Protein AF-A0A497FAP3-F1 (afdb_monomer)

Sequence (120 aa):
MSFATAREILRYAIEELDKALRLNNVFLYRNAADKAFLALVVAINTYIYQKLGTVPQSHSERRRLLREMGREDLRALYSDLMKTLHEEAFYEGIYQPEEVKYAIEKVGKLIDDLERELSK

Structure (mmCIF, N/CA/C/O backbone):
data_AF-A0A497FAP3-F1
#
_entry.id   AF-A0A497FAP3-F1
#
loop_
_atom_site.group_PDB
_atom_site.id
_atom_site.type_symbol
_atom_site.label_atom_id
_atom_site.label_alt_id
_atom_site.label_comp_id
_atom_site.label_asym_id
_atom_site.label_entity_id
_atom_site.label_seq_id
_atom_site.pdbx_PDB_ins_code
_atom_site.Cartn_x
_atom_site.Cartn_y
_atom_site.Cartn_z
_atom_site.occupancy
_atom_site.B_iso_or_equiv
_atom_site.auth_seq_id
_atom_site.auth_comp_id
_atom_site.auth_asym_id
_atom_site.auth_atom_id
_atom_site.pdbx_PDB_model_num
ATOM 1 N N . MET A 1 1 ? -8.773 10.863 3.823 1.00 75.81 1 MET A N 1
ATOM 2 C CA . MET A 1 1 ? -8.201 9.756 3.022 1.00 75.81 1 MET A CA 1
ATOM 3 C C . MET A 1 1 ? -9.117 8.552 3.185 1.00 75.81 1 MET A C 1
ATOM 5 O O . MET A 1 1 ? -9.654 8.402 4.276 1.00 75.81 1 MET A O 1
ATOM 9 N N . SER A 1 2 ? -9.367 7.779 2.124 1.00 95.00 2 SER A N 1
ATOM 10 C CA . SER A 1 2 ? -10.283 6.627 2.144 1.00 95.00 2 SER A CA 1
ATOM 11 C C . SER A 1 2 ? -9.632 5.382 1.536 1.00 95.00 2 SER A C 1
ATOM 13 O O . SER A 1 2 ? -8.670 5.487 0.768 1.00 95.00 2 SER A O 1
ATOM 15 N N . PHE A 1 3 ? -10.189 4.203 1.825 1.00 97.81 3 PHE A N 1
ATOM 16 C CA . PHE A 1 3 ? -9.768 2.957 1.176 1.00 97.81 3 PHE A CA 1
ATOM 17 C C . PHE A 1 3 ? -10.007 2.981 -0.337 1.00 97.81 3 PHE A C 1
ATOM 19 O O . PHE A 1 3 ? -9.188 2.454 -1.083 1.00 97.81 3 PHE A O 1
ATOM 26 N N . ALA A 1 4 ? -11.047 3.676 -0.813 1.00 98.00 4 ALA A N 1
ATOM 27 C CA . ALA A 1 4 ? -11.273 3.885 -2.243 1.00 98.00 4 ALA A CA 1
ATOM 28 C C . ALA A 1 4 ? -10.084 4.596 -2.917 1.00 98.00 4 ALA A C 1
ATOM 30 O O . ALA A 1 4 ? -9.619 4.151 -3.965 1.00 98.00 4 ALA A O 1
ATOM 31 N N . THR A 1 5 ? -9.529 5.635 -2.281 1.00 98.31 5 THR A N 1
ATOM 32 C CA . THR A 1 5 ? -8.315 6.306 -2.773 1.00 98.31 5 THR A CA 1
ATOM 33 C C . THR A 1 5 ? -7.110 5.363 -2.775 1.00 98.31 5 THR A C 1
ATOM 35 O O . THR A 1 5 ? -6.357 5.343 -3.743 1.00 98.31 5 THR A O 1
ATOM 38 N N . ALA A 1 6 ? -6.930 4.547 -1.731 1.00 98.56 6 ALA A N 1
ATOM 39 C CA . ALA A 1 6 ? -5.844 3.564 -1.696 1.00 98.56 6 ALA A CA 1
ATOM 40 C C . ALA A 1 6 ? -5.955 2.539 -2.845 1.00 98.56 6 ALA A C 1
ATOM 42 O O . ALA A 1 6 ? -4.959 2.264 -3.512 1.00 98.56 6 ALA A O 1
ATOM 43 N N . ARG A 1 7 ? -7.164 2.027 -3.129 1.00 98.62 7 ARG A N 1
ATOM 44 C CA . ARG A 1 7 ? -7.423 1.101 -4.250 1.00 98.62 7 ARG A CA 1
ATOM 45 C C . ARG A 1 7 ? -7.128 1.740 -5.602 1.00 98.62 7 ARG A C 1
ATOM 47 O O . ARG A 1 7 ? -6.550 1.094 -6.470 1.00 98.62 7 ARG A O 1
ATOM 54 N N . GLU A 1 8 ? -7.525 2.994 -5.786 1.00 98.62 8 GLU A N 1
ATOM 55 C CA . GLU A 1 8 ? -7.266 3.722 -7.025 1.00 98.62 8 GLU A CA 1
ATOM 56 C C . GLU A 1 8 ? -5.760 3.893 -7.273 1.00 98.62 8 GLU A C 1
ATOM 58 O O . GLU A 1 8 ? -5.278 3.588 -8.364 1.00 98.62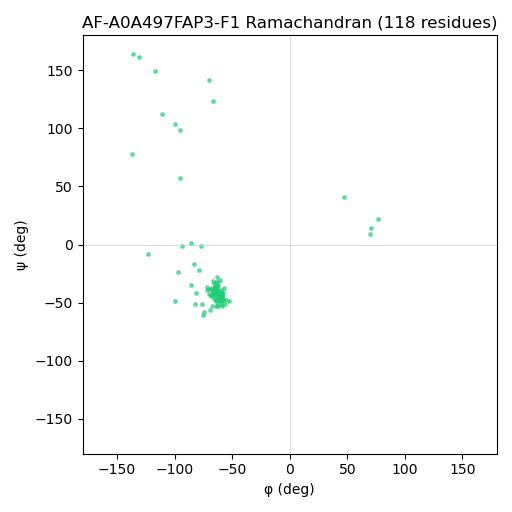 8 GLU A O 1
ATOM 63 N N . ILE A 1 9 ? -5.004 4.295 -6.249 1.00 98.81 9 ILE A N 1
ATOM 64 C CA . ILE A 1 9 ? -3.542 4.413 -6.336 1.00 98.81 9 ILE A CA 1
ATOM 65 C C . ILE A 1 9 ? -2.908 3.050 -6.642 1.00 98.81 9 ILE A C 1
ATOM 67 O O . ILE A 1 9 ? -2.035 2.963 -7.506 1.00 98.81 9 ILE A O 1
ATOM 71 N N . LEU A 1 10 ? -3.367 1.980 -5.983 1.00 98.81 10 LEU A N 1
ATOM 72 C CA . LEU A 1 10 ? -2.866 0.628 -6.228 1.00 98.81 10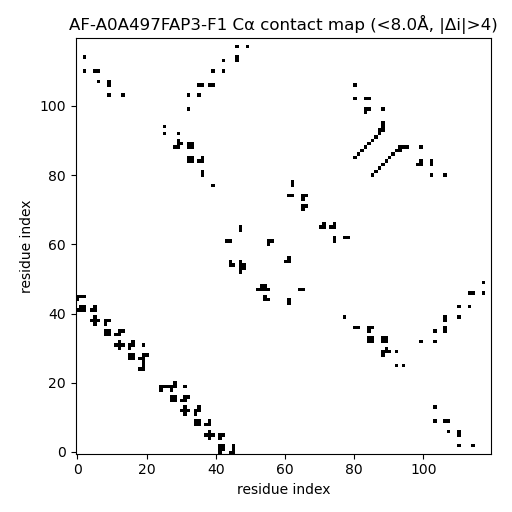 LEU A CA 1
ATOM 73 C C . LEU A 1 10 ? -3.152 0.162 -7.663 1.00 98.81 10 LEU A C 1
ATOM 75 O O . LEU A 1 10 ? -2.282 -0.436 -8.290 1.00 98.81 10 LEU A O 1
ATOM 79 N N . ARG A 1 11 ? -4.333 0.473 -8.214 1.00 98.81 11 ARG A N 1
ATOM 80 C CA . ARG A 1 11 ? -4.666 0.180 -9.616 1.00 98.81 11 ARG A CA 1
ATOM 81 C C . ARG A 1 11 ? -3.673 0.852 -10.565 1.00 98.81 11 ARG A C 1
ATOM 83 O O . ARG A 1 11 ? -3.122 0.180 -11.431 1.00 98.81 11 ARG A O 1
ATOM 90 N N . TYR A 1 12 ? -3.383 2.137 -10.357 1.00 98.75 12 TYR A N 1
ATOM 91 C CA . TYR A 1 12 ? -2.377 2.845 -11.153 1.00 98.75 12 TYR A CA 1
ATOM 92 C C . TYR A 1 12 ? -0.974 2.243 -10.999 1.00 98.75 12 TYR A C 1
ATOM 94 O O . TYR A 1 12 ? -0.222 2.196 -11.969 1.00 98.75 12 TYR A O 1
ATOM 102 N N . ALA A 1 13 ? -0.612 1.764 -9.805 1.00 98.81 13 ALA A N 1
ATOM 103 C CA . ALA A 1 13 ? 0.656 1.070 -9.591 1.00 98.81 13 ALA A CA 1
ATOM 104 C C . ALA A 1 13 ? 0.739 -0.240 -10.394 1.00 98.81 13 ALA A C 1
ATOM 106 O O . ALA A 1 13 ? 1.759 -0.505 -11.024 1.00 98.81 13 ALA A O 1
ATOM 107 N N . ILE A 1 14 ? -0.340 -1.030 -10.424 1.00 98.88 14 ILE A N 1
ATOM 108 C CA . ILE A 1 14 ? -0.420 -2.286 -11.187 1.00 98.88 14 ILE A CA 1
ATOM 109 C C . ILE A 1 14 ? -0.312 -2.023 -12.695 1.00 98.88 14 ILE A C 1
ATOM 111 O O . ILE A 1 14 ? 0.482 -2.669 -13.377 1.00 98.88 14 ILE A O 1
ATOM 115 N N . GLU A 1 15 ? -1.074 -1.056 -13.213 1.00 98.75 15 GLU A N 1
ATOM 116 C CA . GLU A 1 15 ? -1.043 -0.669 -14.631 1.00 98.75 15 GLU A CA 1
ATOM 117 C C . GLU A 1 15 ? 0.349 -0.172 -15.055 1.00 98.75 15 GLU A C 1
ATOM 119 O O . GLU A 1 15 ? 0.851 -0.514 -16.131 1.00 98.75 15 GLU A O 1
ATOM 124 N N . GLU A 1 16 ? 1.003 0.622 -14.203 1.00 98.69 16 GLU A N 1
ATOM 125 C CA . GLU A 1 16 ? 2.345 1.128 -14.475 1.00 98.69 16 GLU A CA 1
ATOM 126 C C . GLU A 1 16 ? 3.411 0.035 -14.378 1.00 98.69 16 GLU A C 1
ATOM 128 O O . GLU A 1 16 ? 4.327 0.027 -15.203 1.00 98.69 16 GLU A O 1
ATOM 133 N N . LEU A 1 17 ? 3.278 -0.915 -13.444 1.00 98.62 17 LEU A N 1
ATOM 134 C CA . LEU A 1 17 ? 4.181 -2.060 -13.352 1.00 98.62 17 LEU A CA 1
ATOM 135 C C . LEU A 1 17 ? 4.089 -2.931 -14.606 1.00 98.62 17 LEU A C 1
ATOM 137 O O . LEU A 1 17 ? 5.122 -3.257 -15.185 1.00 98.62 17 LEU A O 1
ATOM 141 N N . ASP A 1 18 ? 2.882 -3.268 -15.068 1.00 98.69 18 ASP A N 1
ATOM 142 C CA . ASP A 1 18 ? 2.706 -4.031 -16.312 1.00 98.69 18 ASP A CA 1
ATOM 143 C C . ASP A 1 18 ? 3.394 -3.324 -17.489 1.00 98.69 18 ASP A C 1
ATOM 145 O O . ASP A 1 18 ? 4.200 -3.908 -18.220 1.00 98.69 18 ASP A O 1
ATOM 149 N N . LYS A 1 19 ? 3.166 -2.014 -17.623 1.00 98.50 19 LYS A N 1
ATOM 150 C CA . LYS A 1 19 ? 3.836 -1.199 -18.639 1.00 98.50 19 LYS A CA 1
ATOM 151 C C . LYS A 1 19 ? 5.359 -1.211 -18.478 1.00 98.50 19 LYS A C 1
ATOM 153 O O . LYS A 1 19 ? 6.062 -1.317 -19.483 1.00 98.50 19 LYS A O 1
ATOM 158 N N . ALA A 1 20 ? 5.869 -1.109 -17.254 1.00 98.44 20 ALA A N 1
ATOM 159 C CA . ALA A 1 20 ? 7.297 -1.129 -16.968 1.00 98.44 20 ALA A CA 1
ATOM 160 C C . ALA A 1 20 ? 7.951 -2.445 -17.397 1.00 98.44 20 ALA A C 1
ATOM 162 O O . ALA A 1 20 ? 9.000 -2.416 -18.040 1.00 98.44 20 ALA A O 1
ATOM 163 N N . LEU A 1 21 ? 7.316 -3.578 -17.088 1.00 98.19 21 LEU A N 1
ATOM 164 C CA . LEU A 1 21 ? 7.826 -4.908 -17.420 1.00 98.19 21 LEU A CA 1
ATOM 165 C C . LEU A 1 21 ? 7.799 -5.160 -18.929 1.00 98.19 21 LEU A C 1
ATOM 167 O O . LEU A 1 21 ? 8.795 -5.607 -19.489 1.00 98.19 21 LEU A O 1
ATOM 171 N N . ARG A 1 22 ? 6.711 -4.795 -19.618 1.00 98.38 22 ARG A N 1
ATOM 172 C CA . ARG A 1 22 ? 6.623 -4.944 -21.083 1.00 98.38 22 ARG A CA 1
ATOM 173 C C . ARG A 1 22 ? 7.648 -4.093 -21.832 1.00 98.38 22 ARG A C 1
ATOM 175 O O . ARG A 1 22 ? 8.132 -4.503 -22.881 1.00 98.38 22 ARG A O 1
ATOM 182 N N . LEU A 1 23 ? 7.955 -2.902 -21.317 1.00 98.00 23 LEU A N 1
ATOM 183 C CA . LEU A 1 23 ? 8.881 -1.957 -21.950 1.00 98.00 23 LEU A CA 1
ATOM 184 C C . LEU A 1 23 ? 10.325 -2.078 -21.443 1.00 98.00 23 LEU A C 1
ATOM 186 O O . LEU A 1 23 ? 11.172 -1.313 -21.899 1.00 98.00 23 LEU A O 1
ATOM 190 N N . ASN A 1 24 ? 10.606 -2.976 -20.490 1.00 96.50 24 ASN A N 1
ATOM 191 C CA . ASN A 1 24 ? 11.877 -3.032 -19.755 1.00 96.50 24 ASN A CA 1
ATOM 192 C C . ASN A 1 24 ? 12.325 -1.649 -19.236 1.00 96.50 24 ASN A C 1
ATOM 194 O O . ASN A 1 24 ? 13.495 -1.275 -19.314 1.00 96.50 24 ASN A O 1
ATOM 198 N N . ASN A 1 25 ? 11.379 -0.855 -18.728 1.00 97.88 25 ASN A N 1
ATOM 199 C CA . ASN A 1 25 ? 11.631 0.517 -18.299 1.00 97.88 25 ASN A CA 1
ATOM 200 C C . ASN A 1 25 ? 11.809 0.587 -16.779 1.00 97.88 25 ASN A C 1
ATOM 202 O O . ASN A 1 25 ? 10.836 0.567 -16.022 1.00 97.88 25 ASN A O 1
ATOM 206 N N . VAL A 1 26 ? 13.062 0.729 -16.340 1.00 96.62 26 VAL A N 1
ATOM 207 C CA . VAL A 1 26 ? 13.414 0.768 -14.914 1.00 96.62 26 VAL A CA 1
ATOM 208 C C . VAL A 1 26 ? 12.815 1.972 -14.180 1.00 96.62 26 VAL A C 1
ATOM 210 O O . VAL A 1 26 ? 12.455 1.854 -13.014 1.00 96.62 26 VAL A O 1
ATOM 213 N N . PHE A 1 27 ? 12.640 3.120 -14.840 1.00 97.62 27 PHE A N 1
ATOM 214 C CA . PHE A 1 27 ? 12.038 4.295 -14.202 1.00 97.62 27 PHE A CA 1
ATOM 215 C C . PHE A 1 27 ? 10.550 4.080 -13.934 1.00 97.62 27 PHE A C 1
ATOM 217 O O . PHE A 1 27 ? 10.076 4.387 -12.845 1.00 97.62 27 PHE A 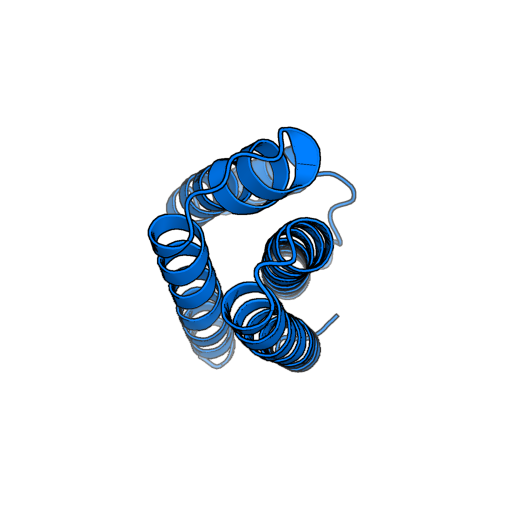O 1
ATOM 224 N N . LEU A 1 28 ? 9.826 3.489 -14.891 1.00 98.25 28 LEU A N 1
ATOM 225 C CA . LEU A 1 28 ? 8.428 3.110 -14.673 1.00 98.25 28 LEU A CA 1
ATOM 226 C C . LEU A 1 28 ? 8.300 2.037 -13.589 1.00 98.25 28 LEU A C 1
ATOM 228 O O . LEU A 1 28 ? 7.389 2.114 -12.777 1.00 98.25 28 LEU A O 1
ATOM 232 N N . TYR A 1 29 ? 9.230 1.082 -13.529 1.00 98.75 29 TYR A N 1
ATOM 233 C CA . TYR A 1 29 ? 9.246 0.060 -12.481 1.00 98.75 29 TYR A CA 1
ATOM 234 C C . TYR A 1 29 ? 9.384 0.690 -11.087 1.00 98.75 29 TYR A C 1
ATOM 236 O O . TYR A 1 29 ? 8.591 0.395 -10.194 1.00 98.75 29 TYR A O 1
ATOM 244 N N . ARG A 1 30 ? 10.338 1.617 -10.921 1.00 98.69 30 ARG A N 1
ATOM 245 C CA . ARG A 1 30 ? 10.547 2.351 -9.662 1.00 98.69 30 ARG A CA 1
ATOM 246 C C . ARG A 1 30 ? 9.307 3.162 -9.281 1.00 98.69 30 ARG A C 1
ATOM 248 O O . ARG A 1 30 ? 8.864 3.101 -8.138 1.00 98.69 30 ARG A O 1
ATOM 255 N N . ASN A 1 31 ? 8.713 3.866 -10.244 1.00 98.50 31 ASN A N 1
ATOM 256 C CA . ASN A 1 31 ? 7.503 4.661 -10.026 1.00 98.50 31 ASN A CA 1
ATOM 257 C C . ASN A 1 31 ? 6.286 3.805 -9.649 1.00 98.50 31 ASN A C 1
ATOM 259 O O . ASN A 1 31 ? 5.459 4.237 -8.843 1.00 98.50 31 ASN A O 1
ATOM 263 N N . ALA A 1 32 ? 6.174 2.603 -10.215 1.00 98.75 32 ALA A N 1
ATOM 264 C CA . ALA A 1 32 ? 5.110 1.668 -9.888 1.00 98.75 32 ALA A CA 1
ATOM 265 C C . ALA A 1 32 ? 5.260 1.145 -8.453 1.00 98.75 32 ALA A C 1
ATOM 267 O O . ALA A 1 32 ? 4.285 1.143 -7.699 1.00 98.75 32 ALA A O 1
ATOM 268 N N . ALA A 1 33 ? 6.481 0.774 -8.052 1.00 98.88 33 ALA A N 1
ATOM 269 C CA . ALA A 1 33 ? 6.774 0.314 -6.697 1.00 98.88 33 ALA A CA 1
ATOM 270 C C . ALA A 1 33 ? 6.459 1.394 -5.645 1.00 98.88 33 ALA A C 1
ATOM 272 O O . ALA A 1 33 ? 5.718 1.134 -4.696 1.00 98.88 33 ALA A O 1
ATOM 273 N N . ASP A 1 34 ? 6.914 2.633 -5.857 1.00 98.75 34 ASP A N 1
ATOM 274 C CA . ASP A 1 34 ? 6.631 3.735 -4.928 1.00 98.75 34 ASP A CA 1
ATOM 275 C C . ASP A 1 34 ? 5.137 4.074 -4.858 1.00 98.75 34 ASP A C 1
ATOM 277 O O . ASP A 1 34 ? 4.586 4.357 -3.796 1.00 98.75 34 ASP A O 1
ATOM 281 N N . LYS A 1 35 ? 4.427 3.966 -5.984 1.00 98.81 35 LYS A N 1
ATOM 282 C CA . LYS A 1 35 ? 2.978 4.184 -6.031 1.00 98.81 35 LYS A CA 1
ATOM 283 C C . LYS A 1 35 ? 2.212 3.100 -5.272 1.00 98.81 35 LYS A C 1
ATOM 285 O O . LYS A 1 35 ? 1.256 3.413 -4.565 1.00 98.81 35 LYS A O 1
ATOM 290 N N . ALA A 1 36 ? 2.654 1.847 -5.338 1.00 98.88 36 ALA A N 1
ATOM 291 C CA . ALA A 1 36 ? 2.109 0.785 -4.496 1.00 98.88 36 ALA A CA 1
ATOM 292 C C . ALA A 1 36 ? 2.368 1.049 -3.005 1.00 98.88 36 ALA A C 1
ATOM 294 O O . ALA A 1 36 ? 1.476 0.865 -2.174 1.00 98.88 36 ALA A O 1
ATOM 295 N N . PHE A 1 37 ? 3.556 1.550 -2.660 1.00 98.88 37 PHE A N 1
ATOM 296 C CA . PHE A 1 37 ? 3.857 1.968 -1.294 1.00 98.88 37 PHE A CA 1
ATOM 297 C C . PHE A 1 37 ? 2.991 3.154 -0.839 1.00 98.88 37 PHE A C 1
ATOM 299 O O . PHE A 1 37 ? 2.495 3.169 0.289 1.00 98.88 37 PHE A O 1
ATOM 306 N N . LEU A 1 38 ? 2.713 4.117 -1.718 1.00 98.81 38 LEU A N 1
ATOM 307 C CA . LEU A 1 38 ? 1.784 5.206 -1.429 1.00 98.81 38 LEU A CA 1
ATOM 308 C C . LEU A 1 38 ? 0.372 4.678 -1.130 1.00 98.81 38 LEU A C 1
ATOM 310 O O . LEU A 1 38 ? -0.265 5.151 -0.187 1.00 98.81 38 LEU A O 1
ATOM 314 N N . ALA A 1 39 ? -0.109 3.675 -1.871 1.00 98.88 39 ALA A N 1
ATOM 315 C CA . ALA A 1 39 ? -1.391 3.033 -1.577 1.00 98.88 39 ALA A CA 1
ATOM 316 C C . ALA A 1 39 ? -1.413 2.423 -0.164 1.00 98.88 39 ALA A C 1
ATOM 318 O O . ALA A 1 39 ? -2.363 2.652 0.590 1.00 98.88 39 ALA A O 1
ATOM 319 N N . LEU A 1 40 ? -0.339 1.728 0.234 1.00 98.81 40 LEU A N 1
ATOM 320 C CA . LEU A 1 40 ? -0.161 1.211 1.594 1.00 98.81 40 LEU A CA 1
ATOM 321 C C . LEU A 1 40 ? -0.205 2.331 2.644 1.00 98.81 40 LEU A C 1
ATOM 323 O O . LEU A 1 40 ? -0.911 2.219 3.647 1.00 98.81 40 LEU A O 1
ATOM 327 N N . VAL A 1 41 ? 0.517 3.428 2.413 1.00 98.75 41 VAL A N 1
ATOM 328 C CA . VAL A 1 41 ? 0.534 4.592 3.309 1.00 98.75 41 VAL A CA 1
ATOM 329 C C . VAL A 1 41 ? -0.865 5.182 3.481 1.00 98.75 41 VAL A C 1
ATOM 331 O O . VAL A 1 41 ? -1.280 5.455 4.609 1.00 98.75 41 VAL A O 1
ATOM 334 N N . VAL A 1 42 ? -1.610 5.360 2.389 1.00 98.62 42 VAL A N 1
ATOM 335 C CA . VAL A 1 42 ? -2.983 5.884 2.422 1.00 98.62 42 VAL A CA 1
ATOM 336 C C . VAL A 1 42 ? -3.914 4.931 3.173 1.00 98.62 42 VAL A C 1
ATOM 338 O O . VAL A 1 42 ? -4.736 5.395 3.967 1.00 98.62 42 VAL A O 1
ATOM 341 N N . ALA A 1 43 ? -3.767 3.617 2.988 1.00 98.62 43 ALA A N 1
ATOM 342 C CA . ALA A 1 43 ? -4.555 2.607 3.693 1.00 98.62 43 ALA A CA 1
ATOM 343 C C . ALA A 1 43 ? -4.298 2.627 5.209 1.00 98.62 43 ALA A C 1
ATOM 345 O O . ALA A 1 43 ? -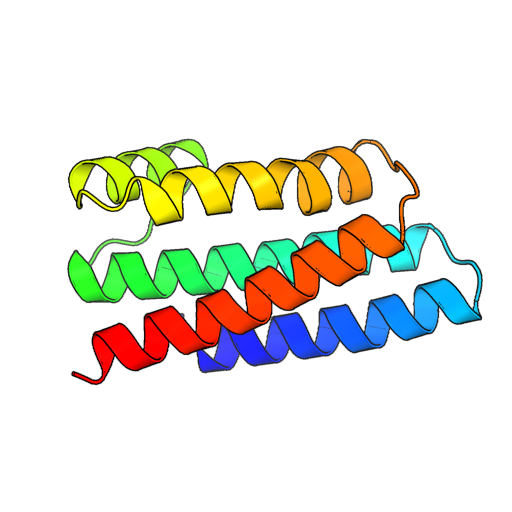5.243 2.724 5.994 1.00 98.62 43 ALA A O 1
ATOM 346 N N . ILE A 1 44 ? -3.028 2.629 5.627 1.00 98.50 44 ILE A N 1
ATOM 347 C CA . ILE A 1 44 ? -2.640 2.697 7.044 1.00 98.50 44 ILE A CA 1
ATOM 348 C C . ILE A 1 44 ? -3.080 4.019 7.677 1.00 98.50 44 ILE A C 1
ATOM 350 O O . ILE A 1 44 ? -3.626 4.017 8.778 1.00 98.50 44 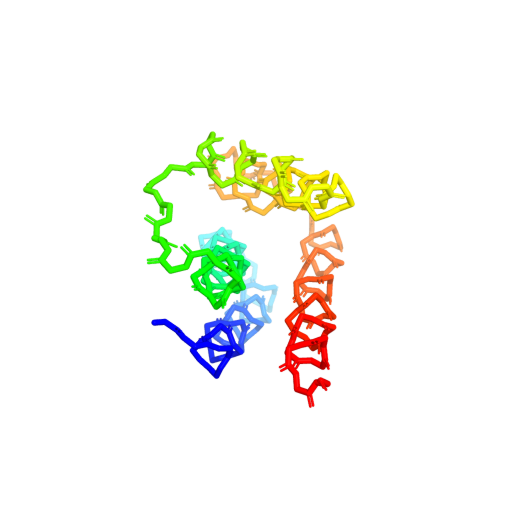ILE A O 1
ATOM 354 N N . ASN A 1 45 ? -2.913 5.144 6.977 1.00 98.56 45 ASN A N 1
ATOM 355 C CA . ASN A 1 45 ? -3.385 6.444 7.454 1.00 98.56 45 ASN A CA 1
ATOM 356 C C . ASN A 1 45 ? -4.902 6.457 7.644 1.00 98.56 45 ASN A C 1
ATOM 358 O O . ASN A 1 45 ? -5.383 6.970 8.650 1.00 98.56 45 ASN A O 1
ATOM 362 N N . THR A 1 46 ? -5.644 5.886 6.694 1.00 98.25 46 THR A N 1
ATOM 363 C CA . THR A 1 46 ? -7.104 5.773 6.780 1.00 98.25 46 THR A CA 1
ATOM 364 C C . THR A 1 46 ? -7.502 4.934 7.990 1.00 98.25 46 THR A C 1
ATOM 366 O O . THR A 1 46 ? -8.325 5.374 8.786 1.00 98.25 46 THR A O 1
ATOM 369 N N . TYR A 1 47 ? -6.881 3.770 8.180 1.00 98.19 47 TYR A N 1
ATOM 370 C CA . TYR A 1 47 ? -7.171 2.888 9.308 1.00 98.19 47 TYR A CA 1
ATOM 371 C C . TYR A 1 47 ? -6.864 3.540 10.668 1.00 98.19 47 TYR A C 1
ATOM 373 O O . TYR A 1 47 ? -7.717 3.547 11.557 1.00 98.19 47 TYR A O 1
ATOM 381 N N . ILE A 1 48 ? -5.685 4.153 10.817 1.00 98.06 48 ILE A N 1
ATOM 382 C CA . ILE A 1 48 ? -5.297 4.877 12.038 1.00 98.06 48 ILE A CA 1
ATOM 383 C C . ILE A 1 48 ? -6.268 6.028 12.314 1.00 98.06 48 ILE A C 1
ATOM 385 O O . ILE A 1 48 ? -6.728 6.178 13.443 1.00 98.06 48 ILE A O 1
ATOM 389 N N . TYR A 1 49 ? -6.625 6.809 11.292 1.00 97.88 49 TYR A N 1
ATOM 390 C CA . TYR A 1 49 ? -7.569 7.914 11.441 1.00 97.88 49 TYR A CA 1
ATOM 391 C C . TYR A 1 49 ? -8.947 7.433 11.905 1.00 97.88 49 TYR A C 1
ATOM 393 O O . TYR A 1 49 ? -9.523 8.026 12.809 1.00 97.88 49 TYR A O 1
ATOM 401 N N . GLN A 1 50 ? -9.453 6.329 11.353 1.00 96.94 50 GLN A N 1
ATOM 402 C CA . GLN A 1 50 ? -10.748 5.768 11.753 1.00 96.94 50 GLN A CA 1
ATOM 403 C C . GLN A 1 50 ? -10.748 5.245 13.198 1.00 96.94 50 GLN A C 1
ATOM 405 O O . GLN A 1 50 ? -11.764 5.331 13.880 1.00 96.94 50 GLN A O 1
ATOM 410 N N . LYS A 1 51 ? -9.619 4.719 13.692 1.00 96.69 51 LYS A N 1
ATOM 411 C CA . LYS A 1 51 ? -9.516 4.200 15.067 1.00 96.69 51 LYS A CA 1
ATOM 412 C C . LYS A 1 51 ? -9.175 5.272 16.108 1.00 96.69 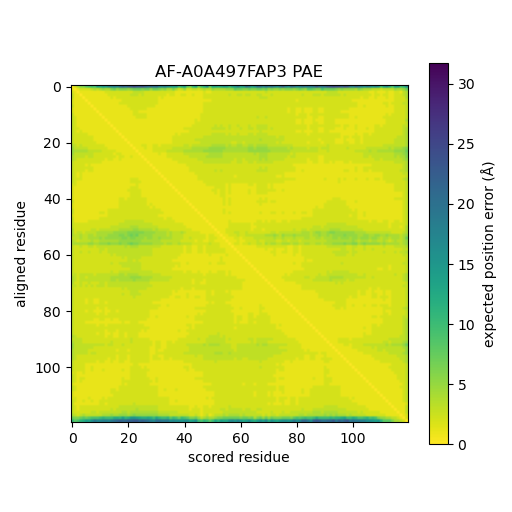51 LYS A C 1
ATOM 414 O O . LYS A 1 51 ? -9.626 5.157 17.242 1.00 96.69 51 LYS A O 1
ATOM 419 N N . LEU A 1 52 ? -8.363 6.272 15.755 1.00 96.75 52 LEU A N 1
ATOM 420 C CA . LEU A 1 52 ? -7.758 7.219 16.706 1.00 96.75 52 LEU A CA 1
ATOM 421 C C . LEU A 1 52 ? -8.070 8.699 16.423 1.00 96.75 52 LEU A C 1
ATOM 423 O O . LEU A 1 52 ? -7.686 9.559 17.211 1.00 96.75 52 LEU A O 1
ATOM 427 N N . GLY A 1 53 ? -8.692 9.033 15.291 1.00 96.75 53 GLY A N 1
ATOM 428 C CA . GLY A 1 53 ? -8.980 10.417 14.892 1.00 96.75 53 GLY A CA 1
ATOM 429 C C . GLY A 1 53 ? -7.750 11.251 14.505 1.00 96.75 53 GLY A C 1
ATOM 430 O O . GLY A 1 53 ? -7.870 12.459 14.312 1.00 96.75 53 GLY A O 1
ATOM 431 N N . THR A 1 54 ? -6.570 10.634 14.376 1.00 95.00 54 THR A N 1
ATOM 432 C CA . THR A 1 54 ? -5.304 11.317 14.059 1.00 95.00 54 THR A CA 1
ATOM 433 C C . THR A 1 54 ? -4.720 10.865 12.722 1.00 95.00 54 THR A C 1
ATOM 435 O O . THR A 1 54 ? -4.903 9.721 12.305 1.00 95.00 54 THR A O 1
ATOM 438 N N . VAL A 1 55 ? -4.002 11.763 12.040 1.00 94.19 55 VAL A N 1
ATOM 439 C CA . VAL A 1 55 ? -3.317 11.473 10.774 1.00 94.19 55 VAL A CA 1
ATOM 440 C C . VAL A 1 55 ? -1.805 11.493 11.006 1.00 94.19 55 VAL A C 1
ATOM 442 O O . VAL A 1 55 ? -1.249 12.567 11.256 1.00 94.19 55 VAL A O 1
ATOM 445 N N . PRO A 1 56 ? -1.117 10.343 10.897 1.00 96.44 56 PRO A N 1
ATOM 446 C CA . PRO A 1 56 ? 0.320 10.284 11.115 1.00 96.44 56 PRO A CA 1
ATOM 447 C C . PRO A 1 56 ? 1.095 10.976 9.991 1.00 96.44 56 PRO A C 1
ATOM 449 O O . PRO A 1 56 ? 0.774 10.837 8.805 1.00 96.44 56 PRO A O 1
ATOM 452 N N . GLN A 1 57 ? 2.160 11.674 10.375 1.00 94.88 57 GLN A N 1
ATOM 453 C CA . GLN A 1 57 ? 2.972 12.528 9.508 1.00 94.88 57 GLN A CA 1
ATOM 454 C C . GLN A 1 57 ? 4.226 11.821 8.980 1.00 94.88 57 GLN A C 1
ATOM 456 O O . GLN A 1 57 ? 4.747 12.176 7.927 1.00 94.88 57 GLN A O 1
ATOM 461 N N . SER A 1 58 ? 4.712 10.785 9.667 1.00 97.94 58 SER A N 1
ATOM 462 C CA . SER A 1 58 ? 5.974 10.112 9.328 1.00 97.94 58 SER A CA 1
ATOM 463 C C . SER A 1 58 ? 5.873 8.588 9.385 1.00 97.94 58 SER A C 1
ATOM 465 O O . SER A 1 58 ? 4.913 8.019 9.912 1.00 97.94 58 SER A O 1
ATOM 467 N N . HIS A 1 59 ? 6.837 7.884 8.787 1.00 98.06 59 HIS A N 1
ATOM 468 C CA . HIS A 1 59 ? 6.879 6.419 8.853 1.00 98.06 59 HIS A CA 1
ATOM 469 C C . HIS A 1 59 ? 7.118 5.923 10.286 1.00 98.06 59 HIS A C 1
ATOM 471 O O . HIS A 1 59 ? 6.532 4.923 10.698 1.00 98.06 59 HIS A O 1
ATOM 477 N N . SER A 1 60 ? 7.936 6.637 11.067 1.00 98.12 60 SER A N 1
ATOM 478 C CA . SER A 1 60 ? 8.153 6.327 12.483 1.00 98.12 60 SER A CA 1
ATOM 479 C C . SER A 1 60 ? 6.874 6.505 13.297 1.00 98.12 60 SER A C 1
ATOM 481 O O . SER A 1 60 ? 6.555 5.643 14.113 1.00 98.12 60 SER A O 1
ATOM 483 N N . GLU A 1 61 ? 6.106 7.560 13.029 1.00 98.44 61 GLU A N 1
ATOM 484 C CA . GLU A 1 61 ? 4.833 7.802 13.701 1.00 98.44 61 GLU A CA 1
ATOM 485 C C . GLU A 1 61 ? 3.780 6.746 13.362 1.00 98.44 61 GLU A C 1
ATOM 487 O O . GLU A 1 61 ? 3.164 6.208 14.278 1.00 98.44 61 GLU A O 1
ATOM 492 N N . ARG A 1 62 ? 3.631 6.363 12.084 1.00 98.31 62 ARG A N 1
ATOM 493 C CA . ARG A 1 62 ? 2.751 5.244 11.690 1.00 98.31 62 ARG A CA 1
ATOM 494 C C . ARG A 1 62 ? 3.081 3.982 12.479 1.00 98.31 62 ARG A C 1
ATOM 496 O O . ARG A 1 62 ? 2.193 3.372 13.064 1.00 98.31 62 ARG A O 1
ATOM 503 N N . ARG A 1 63 ? 4.365 3.613 12.551 1.00 98.62 63 ARG A N 1
ATOM 504 C CA . ARG A 1 63 ? 4.800 2.420 13.290 1.00 98.62 63 ARG A CA 1
ATOM 505 C C . ARG A 1 63 ? 4.556 2.533 14.796 1.00 98.62 63 ARG A C 1
ATOM 507 O O . ARG A 1 63 ? 4.195 1.534 15.413 1.00 98.62 63 ARG A O 1
ATOM 514 N N . ARG A 1 64 ? 4.759 3.718 15.382 1.00 98.56 64 ARG A N 1
ATOM 515 C CA . ARG A 1 64 ? 4.483 3.978 16.801 1.00 98.56 64 ARG A CA 1
ATOM 516 C C . ARG A 1 64 ? 2.995 3.795 17.104 1.00 98.56 64 ARG A C 1
ATOM 518 O O . ARG A 1 64 ? 2.668 3.010 17.984 1.00 98.56 64 ARG A O 1
ATOM 525 N N . LEU A 1 65 ? 2.119 4.438 16.332 1.00 98.56 65 LEU A N 1
ATOM 526 C CA . LEU A 1 65 ? 0.669 4.355 16.532 1.00 98.56 65 LEU A CA 1
ATOM 527 C C . LEU A 1 65 ? 0.147 2.927 16.343 1.00 98.56 65 LEU A C 1
ATOM 529 O O . LEU A 1 65 ? -0.613 2.447 17.174 1.00 98.56 65 LEU A O 1
ATOM 533 N N . LEU A 1 66 ? 0.602 2.204 15.312 1.00 98.56 66 LEU A N 1
ATOM 534 C CA . LEU A 1 66 ? 0.220 0.797 15.124 1.00 98.56 66 LEU A CA 1
ATOM 535 C C . LEU A 1 66 ? 0.607 -0.073 16.330 1.00 98.56 66 LEU A C 1
ATOM 537 O O . LEU A 1 66 ? -0.180 -0.916 16.750 1.00 98.56 66 LEU A O 1
ATOM 541 N N . ARG A 1 67 ? 1.781 0.164 16.930 1.00 98.44 67 ARG A N 1
ATOM 542 C CA . ARG A 1 67 ? 2.200 -0.525 18.159 1.00 98.44 67 ARG A CA 1
ATOM 543 C C . ARG A 1 67 ? 1.315 -0.169 19.351 1.00 98.44 67 ARG A C 1
ATOM 545 O O . ARG A 1 67 ? 0.896 -1.064 20.073 1.00 98.44 67 ARG A O 1
ATOM 552 N N . GLU A 1 68 ? 1.037 1.116 19.559 1.00 97.94 68 GLU A N 1
ATOM 553 C CA . GLU A 1 68 ? 0.170 1.596 20.647 1.00 97.94 68 GLU A CA 1
ATOM 554 C C . GLU A 1 68 ? -1.256 1.033 20.531 1.00 97.94 68 GLU A C 1
ATOM 556 O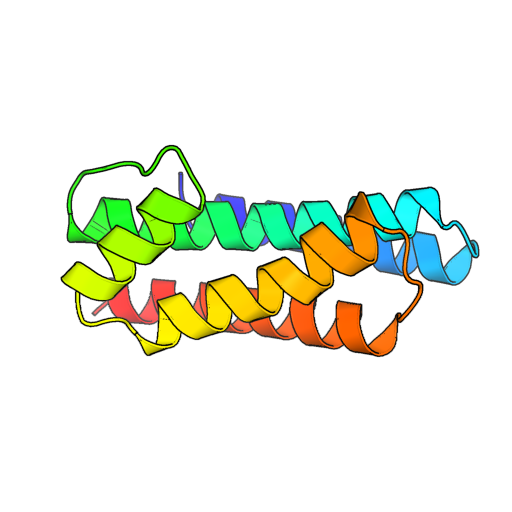 O . GLU A 1 68 ? -1.895 0.749 21.538 1.00 97.94 68 GLU A O 1
ATOM 561 N N . MET A 1 69 ? -1.721 0.777 19.305 1.00 97.31 69 MET A N 1
ATOM 562 C CA . MET A 1 69 ? -2.989 0.101 19.011 1.00 97.31 69 MET A CA 1
ATOM 563 C C . MET A 1 69 ? -2.944 -1.428 19.195 1.00 97.31 69 MET A C 1
ATOM 565 O O . MET A 1 69 ? -3.942 -2.097 18.933 1.00 97.31 69 MET A O 1
ATOM 569 N N . GLY A 1 70 ? -1.799 -2.009 19.567 1.00 98.19 70 GLY A N 1
ATOM 570 C CA . GLY A 1 70 ? -1.615 -3.461 19.649 1.00 98.19 70 GLY A CA 1
ATOM 571 C C . GLY A 1 70 ? -1.584 -4.172 18.289 1.00 98.19 70 GLY A C 1
ATOM 572 O O . GLY A 1 70 ? -1.681 -5.395 18.236 1.00 98.19 70 GLY A O 1
ATOM 573 N N . ARG A 1 71 ? -1.433 -3.432 17.183 1.00 98.00 71 ARG A N 1
ATOM 574 C CA . ARG A 1 71 ? -1.376 -3.947 15.804 1.00 98.00 71 ARG A CA 1
ATOM 575 C C . ARG A 1 71 ? 0.062 -4.139 15.333 1.00 98.00 71 ARG A C 1
ATOM 577 O O . ARG A 1 71 ? 0.514 -3.561 14.341 1.00 98.00 71 ARG A O 1
ATOM 584 N N . GLU A 1 72 ? 0.804 -4.946 16.085 1.00 98.38 72 GLU A N 1
ATOM 585 C CA . GLU A 1 72 ? 2.196 -5.282 15.766 1.00 98.38 72 GLU A CA 1
ATOM 586 C C . GLU A 1 72 ? 2.304 -6.050 14.433 1.00 98.38 72 GLU A C 1
ATOM 588 O O . GLU A 1 72 ? 3.285 -5.883 13.709 1.00 98.38 72 GLU A O 1
ATOM 593 N N . ASP A 1 73 ? 1.255 -6.793 14.064 1.00 98.25 73 ASP A N 1
ATOM 594 C CA . ASP A 1 73 ? 1.068 -7.426 12.754 1.00 98.25 73 ASP A CA 1
ATOM 595 C C . ASP A 1 73 ? 1.133 -6.399 11.611 1.00 98.25 73 ASP A C 1
ATOM 597 O O . ASP A 1 73 ? 1.934 -6.538 10.684 1.00 98.25 73 ASP A O 1
ATOM 601 N N . LEU A 1 74 ? 0.360 -5.312 11.716 1.00 98.50 74 LEU A N 1
ATOM 602 C CA . LEU A 1 74 ? 0.356 -4.233 10.728 1.00 98.50 74 LEU A CA 1
ATOM 603 C C . LEU A 1 74 ? 1.667 -3.458 10.739 1.00 98.50 74 LEU A C 1
ATOM 605 O O . LEU A 1 74 ? 2.155 -3.057 9.685 1.00 98.50 74 LEU A O 1
ATOM 609 N N . ARG A 1 75 ? 2.251 -3.234 11.922 1.00 98.69 75 ARG A N 1
ATOM 610 C CA . ARG A 1 75 ? 3.530 -2.528 12.049 1.00 98.69 75 ARG A CA 1
ATOM 611 C C . ARG A 1 75 ? 4.647 -3.280 11.325 1.00 98.69 75 ARG A C 1
ATOM 613 O O . ARG A 1 75 ? 5.454 -2.652 10.630 1.00 98.69 75 ARG A O 1
ATOM 620 N N . ALA A 1 76 ? 4.715 -4.597 11.520 1.00 98.62 76 ALA A N 1
ATOM 621 C CA . ALA A 1 76 ? 5.697 -5.463 10.884 1.00 98.62 76 ALA A CA 1
ATOM 622 C C . ALA A 1 76 ? 5.493 -5.480 9.366 1.00 98.62 76 ALA A C 1
ATOM 624 O O . ALA A 1 76 ? 6.417 -5.117 8.643 1.00 98.62 76 ALA A O 1
ATOM 625 N N . LEU A 1 77 ? 4.269 -5.761 8.903 1.00 98.69 77 LEU A N 1
ATOM 626 C CA . LEU A 1 77 ? 3.936 -5.782 7.477 1.00 98.69 77 LEU A CA 1
ATOM 627 C C . LEU A 1 77 ? 4.217 -4.439 6.790 1.00 98.69 77 LEU A C 1
ATOM 629 O O . LEU A 1 77 ? 4.768 -4.403 5.698 1.00 98.69 77 LEU A O 1
ATOM 633 N N . TYR A 1 78 ? 3.891 -3.321 7.440 1.00 98.75 78 TYR A N 1
ATOM 634 C CA . TYR A 1 78 ? 4.194 -1.994 6.910 1.00 98.75 78 TYR A CA 1
ATOM 635 C C . TYR A 1 78 ? 5.699 -1.783 6.703 1.00 98.75 78 TYR A C 1
ATOM 637 O O . TYR A 1 78 ? 6.108 -1.190 5.711 1.00 98.75 78 TYR A O 1
ATOM 645 N N . SER A 1 79 ? 6.521 -2.248 7.648 1.00 98.69 79 SER A N 1
ATOM 646 C CA . SER A 1 79 ? 7.980 -2.093 7.582 1.00 98.69 79 SER A CA 1
ATOM 647 C C . SER A 1 79 ? 8.591 -2.997 6.511 1.00 98.69 79 SER A C 1
ATOM 649 O O . SER A 1 79 ? 9.486 -2.563 5.796 1.00 98.69 79 SER A O 1
ATOM 651 N N . ASP A 1 80 ? 8.069 -4.215 6.387 1.00 98.75 80 ASP A N 1
ATOM 652 C CA . ASP A 1 80 ? 8.459 -5.196 5.374 1.00 98.75 80 ASP A CA 1
ATOM 653 C C . ASP A 1 80 ? 8.168 -4.681 3.955 1.00 98.75 80 ASP A C 1
ATOM 655 O O . ASP A 1 80 ? 9.072 -4.520 3.141 1.00 98.75 80 ASP A O 1
ATOM 659 N N . LEU A 1 81 ? 6.929 -4.255 3.694 1.00 98.81 81 LEU A N 1
ATOM 660 C CA . LEU A 1 81 ? 6.542 -3.714 2.388 1.00 98.81 81 LEU A CA 1
ATOM 661 C C . LEU A 1 81 ? 7.238 -2.383 2.064 1.00 98.81 81 LEU A C 1
ATOM 663 O O . LEU A 1 81 ? 7.505 -2.105 0.896 1.00 98.81 81 LEU A O 1
ATOM 667 N N . MET A 1 82 ? 7.552 -1.560 3.073 1.00 98.75 82 MET A N 1
ATOM 668 C CA . MET A 1 82 ? 8.374 -0.356 2.895 1.00 98.75 82 MET A CA 1
ATOM 669 C C . MET A 1 82 ? 9.781 -0.715 2.413 1.00 98.75 82 MET A C 1
ATOM 671 O O . MET A 1 82 ? 10.285 -0.057 1.503 1.00 98.75 82 MET A O 1
ATOM 675 N N . LYS A 1 83 ? 10.392 -1.763 2.983 1.00 98.69 83 LYS A N 1
ATOM 676 C CA . LYS A 1 83 ? 11.725 -2.211 2.578 1.00 98.69 83 LYS A CA 1
ATOM 677 C C . LYS A 1 83 ? 11.740 -2.582 1.096 1.00 98.69 83 LYS A C 1
ATO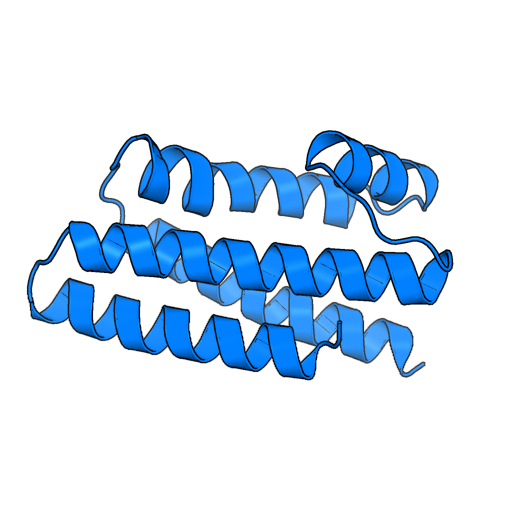M 679 O O . LYS A 1 83 ? 12.512 -2.001 0.342 1.00 98.69 83 LYS A O 1
ATOM 684 N N . THR A 1 84 ? 10.823 -3.444 0.665 1.00 98.75 84 THR A N 1
ATOM 685 C CA . THR A 1 84 ? 10.766 -3.915 -0.727 1.00 98.75 84 THR A CA 1
ATOM 686 C C . THR A 1 84 ? 10.377 -2.813 -1.714 1.00 98.75 84 THR A C 1
ATOM 688 O O . THR A 1 84 ? 11.057 -2.595 -2.715 1.00 98.75 84 THR A O 1
ATOM 691 N N . LEU A 1 85 ? 9.266 -2.110 -1.469 1.00 98.88 85 LEU A N 1
ATOM 692 C CA . LEU A 1 85 ? 8.679 -1.205 -2.465 1.00 98.88 85 LEU A CA 1
ATOM 693 C C . LEU A 1 85 ? 9.372 0.159 -2.510 1.00 98.88 85 LEU A C 1
ATOM 695 O O . LEU A 1 85 ? 9.587 0.711 -3.589 1.00 98.88 85 LEU A O 1
ATOM 699 N N . HIS A 1 86 ? 9.701 0.713 -1.345 1.00 98.56 86 HIS A N 1
ATOM 700 C CA . HIS A 1 86 ? 10.162 2.092 -1.230 1.00 98.56 86 HIS A CA 1
ATOM 701 C C . HIS A 1 86 ? 11.684 2.185 -1.123 1.00 98.56 86 HIS A C 1
ATOM 703 O O . HIS A 1 86 ? 12.308 2.947 -1.857 1.00 98.56 86 HIS A O 1
ATOM 709 N N . GLU A 1 87 ? 12.303 1.401 -0.241 1.00 98.62 87 GLU A N 1
ATOM 710 C CA . GLU A 1 87 ? 13.757 1.454 -0.059 1.00 98.62 87 GLU A CA 1
ATOM 711 C C . GLU A 1 87 ? 14.485 0.755 -1.215 1.00 98.62 87 GLU A C 1
ATOM 713 O O . GLU A 1 87 ? 15.221 1.398 -1.959 1.00 98.62 87 GLU A O 1
ATOM 718 N N . GLU A 1 88 ? 14.239 -0.538 -1.420 1.00 98.69 88 GLU A N 1
ATOM 719 C CA . GLU A 1 88 ? 14.982 -1.358 -2.382 1.00 98.69 88 GLU A CA 1
ATOM 720 C C . GLU A 1 88 ? 14.586 -1.041 -3.828 1.00 98.69 88 GLU A C 1
ATOM 722 O O . GLU A 1 88 ? 15.424 -0.637 -4.640 1.00 98.69 88 GLU A O 1
ATOM 727 N N . ALA A 1 89 ? 13.302 -1.184 -4.170 1.00 98.56 89 ALA A N 1
ATOM 728 C CA . ALA A 1 89 ? 12.852 -0.957 -5.537 1.00 98.56 89 ALA A CA 1
ATOM 729 C C . ALA A 1 89 ? 12.936 0.527 -5.914 1.00 98.56 89 ALA A C 1
ATOM 731 O O . ALA A 1 89 ? 13.605 0.869 -6.889 1.00 98.56 89 ALA A O 1
ATOM 732 N N . PHE A 1 90 ? 12.289 1.424 -5.160 1.00 98.62 90 PHE A N 1
ATOM 733 C CA . PHE A 1 90 ? 12.221 2.832 -5.546 1.00 98.62 90 PHE A CA 1
ATOM 734 C C . PHE A 1 90 ? 13.515 3.612 -5.303 1.00 98.62 90 PHE A C 1
ATOM 736 O O . PHE A 1 90 ? 13.960 4.265 -6.245 1.00 98.62 90 PHE A O 1
ATOM 743 N N . TYR A 1 91 ? 14.132 3.585 -4.117 1.00 98.00 91 TYR A N 1
ATOM 744 C CA . TYR A 1 91 ? 15.322 4.404 -3.830 1.00 98.00 91 TYR A CA 1
ATOM 745 C C . TYR A 1 91 ? 16.625 3.783 -4.335 1.00 98.00 91 TYR A C 1
ATOM 747 O O . TYR A 1 91 ? 17.384 4.445 -5.050 1.00 98.00 91 TYR A O 1
ATOM 755 N N . GLU A 1 92 ? 16.878 2.521 -4.005 1.00 98.25 92 GLU A N 1
ATOM 756 C CA . GLU A 1 92 ? 18.122 1.827 -4.354 1.00 98.25 92 GLU A CA 1
ATOM 757 C C . GLU A 1 92 ? 18.123 1.359 -5.821 1.00 98.25 92 GLU A C 1
ATOM 759 O O . GLU A 1 92 ? 19.182 1.221 -6.431 1.00 98.25 92 GLU A O 1
ATOM 764 N N . GLY A 1 93 ? 16.944 1.201 -6.433 1.00 96.81 93 GLY A N 1
ATOM 765 C CA . GLY A 1 93 ? 16.808 0.783 -7.828 1.00 96.81 93 GLY A CA 1
ATOM 766 C C . GLY A 1 93 ? 17.037 -0.713 -8.038 1.00 96.81 93 GLY A C 1
ATOM 767 O O . GLY A 1 93 ? 17.368 -1.128 -9.150 1.00 96.81 93 GLY A O 1
ATOM 768 N N . ILE A 1 94 ? 16.874 -1.520 -6.988 1.00 98.19 94 ILE A N 1
ATOM 769 C CA . ILE A 1 94 ? 17.005 -2.974 -7.047 1.00 98.19 94 ILE A CA 1
ATOM 770 C C . ILE A 1 94 ? 15.869 -3.548 -7.902 1.00 98.19 94 ILE A C 1
ATOM 772 O O . ILE A 1 94 ? 14.681 -3.341 -7.646 1.00 98.19 94 ILE A O 1
ATOM 776 N N . TYR A 1 95 ? 16.244 -4.288 -8.946 1.00 97.88 95 TYR A N 1
ATOM 777 C CA . TYR A 1 95 ? 15.299 -4.887 -9.881 1.00 97.88 95 TYR A CA 1
ATOM 778 C C . TYR A 1 95 ? 14.979 -6.334 -9.490 1.00 97.88 95 TYR A C 1
ATOM 780 O O . TYR A 1 95 ? 15.731 -7.256 -9.804 1.00 97.88 95 TYR A O 1
ATOM 788 N N . GLN A 1 96 ? 13.847 -6.521 -8.810 1.00 97.94 96 GLN A N 1
ATOM 789 C CA . GLN A 1 96 ? 13.304 -7.816 -8.387 1.00 97.94 96 GLN A CA 1
ATOM 790 C C . GLN A 1 96 ? 11.784 -7.857 -8.649 1.00 97.94 96 GLN A C 1
ATOM 792 O O . GLN A 1 96 ? 10.979 -7.677 -7.734 1.00 97.94 96 GLN A O 1
ATOM 797 N N . PRO A 1 97 ? 11.356 -8.070 -9.909 1.00 97.75 97 PRO A N 1
ATOM 798 C CA . PRO A 1 97 ? 9.949 -7.976 -10.306 1.00 97.75 97 PRO A CA 1
ATOM 799 C C . PRO A 1 97 ? 8.990 -8.876 -9.537 1.00 97.75 97 PRO A C 1
ATOM 801 O O . PRO A 1 97 ? 7.868 -8.462 -9.262 1.00 97.75 97 PRO A O 1
ATOM 804 N N . GLU A 1 98 ? 9.413 -10.092 -9.202 1.00 98.44 98 GLU A N 1
ATOM 805 C CA . GLU A 1 98 ? 8.555 -11.045 -8.495 1.00 98.44 98 GLU A CA 1
ATOM 806 C C . GLU A 1 98 ? 8.303 -10.610 -7.045 1.00 98.44 98 GLU A C 1
ATOM 808 O O . GLU A 1 98 ? 7.164 -10.670 -6.587 1.00 98.44 98 GLU A O 1
ATOM 813 N N . GLU A 1 99 ? 9.310 -10.046 -6.370 1.00 98.62 99 GLU A N 1
ATOM 814 C CA . GLU A 1 99 ? 9.154 -9.481 -5.022 1.00 98.62 99 GLU A CA 1
ATOM 815 C C . GLU A 1 99 ? 8.237 -8.251 -5.028 1.00 98.62 99 GLU A C 1
ATOM 817 O O . GLU A 1 99 ? 7.347 -8.124 -4.187 1.00 98.62 99 GLU A O 1
ATOM 822 N N . VAL A 1 100 ? 8.368 -7.369 -6.028 1.00 98.75 100 VAL A N 1
ATOM 823 C CA . VAL A 1 100 ? 7.479 -6.202 -6.161 1.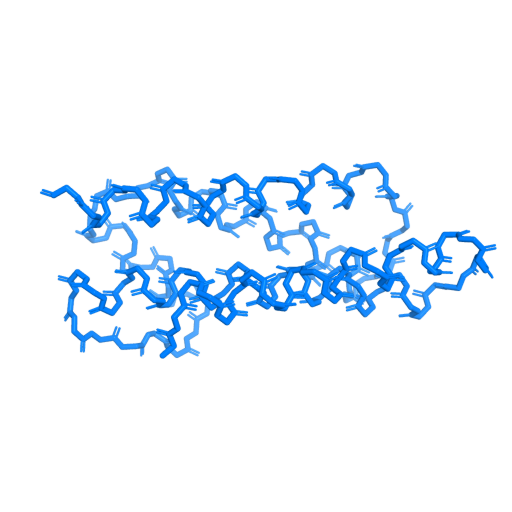00 98.75 100 VAL A CA 1
ATOM 824 C C . VAL A 1 100 ? 6.039 -6.612 -6.470 1.00 98.75 100 VAL A C 1
ATOM 826 O O . VAL A 1 100 ? 5.113 -6.053 -5.879 1.00 98.75 100 VAL A O 1
ATOM 829 N N . LYS A 1 101 ? 5.817 -7.602 -7.346 1.00 98.75 101 LYS A N 1
ATOM 830 C CA . LYS A 1 101 ? 4.471 -8.147 -7.601 1.00 98.75 101 LYS A CA 1
ATOM 831 C C . LYS A 1 101 ? 3.864 -8.725 -6.325 1.00 98.75 101 LYS A C 1
ATOM 833 O O . LYS A 1 101 ? 2.736 -8.378 -5.979 1.00 98.75 101 LYS A O 1
ATOM 838 N N . TYR A 1 102 ? 4.623 -9.545 -5.601 1.00 98.75 102 TYR A N 1
ATOM 839 C CA . TYR A 1 102 ? 4.178 -10.133 -4.341 1.00 98.75 102 TYR A CA 1
ATOM 840 C C . TYR A 1 102 ? 3.828 -9.059 -3.299 1.00 98.75 102 TYR A C 1
ATOM 842 O O . TYR A 1 102 ? 2.765 -9.116 -2.674 1.00 98.75 102 TYR A O 1
ATOM 850 N N . ALA A 1 103 ? 4.667 -8.032 -3.157 1.00 98.88 103 ALA A N 1
ATOM 851 C CA . ALA A 1 103 ? 4.410 -6.909 -2.265 1.00 98.88 103 ALA A CA 1
ATOM 852 C C . ALA A 1 103 ? 3.139 -6.128 -2.661 1.00 98.88 103 ALA A C 1
ATOM 854 O O . ALA A 1 103 ? 2.322 -5.810 -1.796 1.00 98.88 103 ALA A O 1
ATOM 855 N N . ILE A 1 104 ? 2.906 -5.878 -3.954 1.00 98.88 104 ILE A N 1
ATOM 856 C CA . ILE A 1 104 ? 1.679 -5.235 -4.462 1.00 98.88 104 ILE A CA 1
ATOM 857 C C . ILE A 1 104 ? 0.429 -6.052 -4.120 1.00 98.88 104 ILE A C 1
ATOM 859 O O . ILE A 1 104 ? -0.565 -5.496 -3.646 1.00 98.88 104 ILE A O 1
ATOM 863 N N . GLU A 1 105 ? 0.472 -7.372 -4.306 1.00 98.75 105 GLU A N 1
ATOM 864 C CA . GLU A 1 105 ? -0.638 -8.253 -3.930 1.00 98.75 105 GLU A CA 1
ATOM 865 C C . GLU A 1 105 ? -0.922 -8.200 -2.424 1.00 98.75 105 GLU A C 1
ATOM 867 O O . GLU A 1 105 ? -2.084 -8.198 -2.004 1.00 98.75 105 GLU A O 1
ATOM 872 N N . LYS A 1 106 ? 0.127 -8.126 -1.597 1.00 98.81 106 LYS A N 1
ATOM 873 C CA . LYS A 1 106 ? -0.005 -7.953 -0.145 1.00 98.81 106 LYS A CA 1
ATOM 874 C C . LYS A 1 106 ? -0.640 -6.618 0.221 1.00 98.81 106 LYS A C 1
ATOM 876 O O . LYS A 1 106 ? -1.501 -6.607 1.097 1.00 98.81 106 LYS A O 1
ATOM 881 N N . VAL A 1 107 ? -0.284 -5.525 -0.461 1.00 98.88 107 VAL A N 1
ATOM 882 C CA . VAL A 1 107 ? -0.946 -4.222 -0.276 1.00 98.88 107 VAL A CA 1
ATOM 883 C C . VAL A 1 107 ? -2.437 -4.322 -0.606 1.00 98.88 107 VAL A C 1
ATOM 885 O O . VAL A 1 107 ? -3.262 -3.847 0.172 1.00 98.88 107 VAL A O 1
ATOM 888 N N . GLY A 1 108 ? -2.799 -4.981 -1.710 1.00 98.75 108 GLY A N 1
ATOM 889 C CA . GLY A 1 108 ? -4.201 -5.190 -2.087 1.00 98.75 108 GLY A CA 1
ATOM 890 C C . GLY A 1 108 ? -4.995 -5.951 -1.024 1.00 98.75 108 GLY A C 1
ATOM 891 O O . GLY A 1 108 ? -6.025 -5.463 -0.560 1.00 98.75 108 GLY A O 1
ATOM 892 N N . LYS A 1 109 ? -4.471 -7.100 -0.574 1.00 98.69 109 LYS A N 1
ATOM 893 C CA . LYS A 1 109 ? -5.090 -7.906 0.495 1.00 98.69 109 LYS A CA 1
ATOM 894 C C . LYS A 1 109 ? -5.246 -7.113 1.791 1.00 98.69 109 LYS A C 1
ATOM 896 O O . LYS A 1 109 ? -6.306 -7.148 2.404 1.00 98.69 109 LYS A O 1
ATOM 901 N N . LEU A 1 110 ? -4.224 -6.345 2.167 1.00 98.69 110 LEU A N 1
ATOM 902 C CA . LEU A 1 110 ? -4.265 -5.502 3.356 1.00 98.69 110 LEU A CA 1
ATOM 903 C C . LEU A 1 110 ? -5.386 -4.459 3.289 1.00 98.69 110 LEU A C 1
ATOM 905 O O . LEU A 1 110 ? -6.093 -4.265 4.272 1.00 98.69 110 LEU A O 1
ATOM 909 N N . ILE A 1 111 ? -5.557 -3.784 2.148 1.00 98.69 111 ILE A N 1
ATOM 910 C CA . ILE A 1 111 ? -6.635 -2.799 1.968 1.00 98.69 111 ILE A CA 1
ATOM 911 C C . ILE A 1 111 ? -8.001 -3.459 2.189 1.00 98.69 111 ILE A C 1
ATOM 913 O O . ILE A 1 111 ? -8.822 -2.916 2.929 1.00 98.69 111 ILE A O 1
ATOM 917 N N . ASP A 1 112 ? -8.224 -4.631 1.590 1.00 98.38 112 ASP A N 1
ATOM 918 C CA . ASP A 1 112 ? -9.472 -5.380 1.748 1.00 98.38 112 ASP A CA 1
ATOM 919 C C . ASP A 1 112 ? -9.711 -5.809 3.204 1.00 98.38 112 ASP A C 1
ATOM 921 O O . ASP A 1 112 ? -10.825 -5.671 3.713 1.00 98.38 112 ASP A O 1
ATOM 925 N N . ASP A 1 113 ? -8.678 -6.302 3.887 1.00 98.31 113 ASP A N 1
ATOM 926 C CA . ASP A 1 113 ? -8.778 -6.768 5.271 1.00 98.31 113 ASP A CA 1
ATOM 927 C C . ASP A 1 113 ? -9.079 -5.618 6.245 1.00 98.31 113 ASP A C 1
ATOM 929 O O . ASP A 1 113 ? -9.965 -5.747 7.094 1.00 98.31 113 ASP A O 1
ATOM 933 N N . LEU A 1 114 ? -8.411 -4.468 6.091 1.00 98.12 114 LEU A N 1
ATOM 934 C CA . LEU A 1 114 ? -8.637 -3.287 6.934 1.00 98.12 114 LEU A CA 1
ATOM 935 C C . LEU A 1 114 ? -10.035 -2.687 6.733 1.00 98.12 114 LEU A C 1
ATOM 937 O O . LEU A 1 114 ? -10.683 -2.292 7.705 1.00 98.12 114 LEU A O 1
ATOM 941 N N . GLU A 1 115 ? -10.520 -2.623 5.492 1.00 97.12 115 GLU A N 1
ATOM 942 C CA . GLU A 1 115 ? -11.863 -2.114 5.199 1.00 97.12 115 GLU A CA 1
ATOM 943 C C . GLU A 1 115 ? -12.952 -3.039 5.763 1.00 97.12 115 GLU A C 1
ATOM 945 O O . GLU A 1 115 ? -13.926 -2.569 6.359 1.00 97.12 115 GLU A O 1
ATOM 950 N N . ARG A 1 116 ? -12.761 -4.361 5.656 1.00 97.31 116 ARG A N 1
ATOM 951 C CA . ARG A 1 116 ? -13.652 -5.354 6.277 1.00 97.31 116 ARG A CA 1
ATOM 952 C C . ARG A 1 116 ? -13.642 -5.273 7.797 1.00 97.31 116 ARG A C 1
ATOM 954 O O . ARG A 1 116 ? -14.689 -5.456 8.407 1.00 97.31 116 ARG A O 1
ATOM 961 N N . GLU A 1 117 ? -12.486 -5.038 8.412 1.00 96.00 117 GLU A N 1
ATOM 962 C CA . GLU A 1 117 ? -12.370 -4.905 9.866 1.00 96.00 117 GLU A CA 1
ATOM 963 C C . GLU A 1 117 ? -13.135 -3.687 10.398 1.00 96.00 117 GLU A C 1
ATOM 965 O O . GLU A 1 117 ? -13.726 -3.764 11.469 1.00 96.00 117 GLU A O 1
ATOM 970 N N . LEU A 1 118 ? -13.143 -2.578 9.654 1.00 94.12 118 LEU A N 1
ATOM 971 C CA . LEU A 1 118 ? -13.838 -1.345 10.041 1.00 94.12 118 LEU A CA 1
ATOM 972 C C . LEU A 1 118 ? -15.331 -1.326 9.695 1.00 94.12 118 LEU A C 1
ATOM 974 O O . LEU A 1 118 ? -16.060 -0.500 10.232 1.00 94.12 118 LEU A O 1
ATOM 978 N N . SER A 1 119 ? -15.777 -2.211 8.803 1.00 88.81 119 SER A N 1
ATOM 979 C CA . SER A 1 119 ? -17.193 -2.359 8.436 1.00 88.81 119 SER A CA 1
ATOM 980 C C . SER A 1 119 ? -17.968 -3.297 9.378 1.00 88.81 119 SER A C 1
ATOM 982 O O . SER A 1 119 ? -19.144 -3.566 9.133 1.00 88.81 119 SER A O 1
ATOM 984 N N . LYS A 1 120 ? -17.305 -3.830 10.411 1.00 67.19 120 LYS A N 1
ATOM 985 C CA . LYS A 1 120 ? -17.897 -4.624 11.496 1.00 67.19 120 LYS A CA 1
ATOM 986 C C . LYS A 1 120 ? -18.187 -3.739 12.699 1.00 67.19 120 LYS A C 1
ATOM 988 O O . LYS A 1 120 ? -19.246 -3.970 13.318 1.00 67.19 120 LYS A O 1
#

Foldseek 3Di:
DDLVVLVVLLVVLVVLCVVCVVVVPLQSQLVSLVSLLVSLLVLLQRLLCLVPVDGDDDLVRSLVSCVVVVNPVSSVLNVVSCCQRPVQCNPVSHDDSVSSVVSSVVSVVSSVVSVVVSVD

Nearest PDB structures (foldseek):
  4onr-assembly1_A  TM=3.449E-01  e=8.280E-01  Borreliella burgdorferi

Radius of gyration: 14.05 Å; Cα contacts (8 Å, |Δi|>4): 141; chains: 1; bounding box: 36×24×43 Å

Secondary structure (DSSP, 8-state):
--HHHHHHHHHHHHHHHHHHHHTT-HHHHHHHHHHHHHHHHHHHHHHHHHHHS----SHHHHHHHHHHTT-HHHHHHHHHHHIIIIIIIIII----HHHHHHHHHHHHHHHHHHHHHHT-

pLDDT: mean 97.64, std 3.68, range [67.19, 98.88]

Solvent-accessible surface area (backbone atoms only — not comparable to full-atom values): 6137 Å² total; per-residue (Å²): 122,43,62,69,58,17,52,52,38,34,50,54,14,52,57,34,32,54,52,10,64,77,64,72,33,65,68,41,38,22,53,13,30,35,31,31,40,48,16,43,51,38,31,53,38,28,53,45,26,75,76,69,75,46,76,67,89,45,75,69,48,45,40,49,52,28,44,76,71,70,34,52,69,56,33,48,51,53,53,53,44,39,44,53,20,39,46,36,24,36,68,71,58,52,89,51,70,68,61,51,51,52,45,47,53,50,44,53,53,49,49,54,51,54,53,56,62,72,75,107

Mean predicted aligned error: 2.13 Å